Protein AF-A0A378SSY2-F1 (afdb_monomer_lite)

Sequence (135 aa):
MAGTFEGAVAGAGTAPTSGGTLEVGYQIGCGISLNVVKLNGSAGFTPSINDQRRLGVAFPVSAQIEVFPQPGEVTTVQLTQKTFEGSNPRVTVKDVHIKVDGCVGESFLRSYAVLTSSTDAADDIVAYYGVTKAV

Radius of gyration: 28.25 Å; chains: 1; bounding box: 70×20×80 Å

Foldseek 3Di:
DKDKDKFFDDDPDPFQFQWWKKWKWKKKKFQKFFPDWDWDKDWDWDWDQDPVRDIDIDIDIDIDIDTDIDGIDIDIDTDDMDTTRDGMDMDIDPDDDDDDPRGDDWMKMKIKMWIWTDGPVDIDIDIDIGDIDTD

InterPro domains:
  IPR015286 Porin family, mycobacterial-type [PF09203] (3-133)
  IPR036435 Leukocidin/porin MspA superfamily [SSF56959] (2-134)

pLDDT: mean 83.65, std 7.54, range [64.25, 95.19]

Organism: NCBI:txid1804

Structure (mmCIF, N/CA/C/O backbone):
data_AF-A0A378SSY2-F1
#
_entry.id   AF-A0A378SSY2-F1
#
loop_
_atom_site.group_PDB
_atom_site.id
_atom_site.type_symbol
_atom_site.label_atom_id
_atom_site.label_alt_id
_atom_site.label_comp_id
_atom_site.label_asym_id
_atom_site.label_entity_id
_atom_site.label_seq_id
_atom_site.pdbx_PDB_ins_code
_atom_site.Cartn_x
_atom_site.Cartn_y
_atom_site.Cartn_z
_atom_site.occupancy
_atom_site.B_iso_or_equiv
_atom_site.auth_seq_id
_atom_site.auth_comp_id
_atom_site.auth_asym_id
_atom_site.auth_atom_id
_atom_site.pdbx_PDB_model_num
ATOM 1 N N . MET A 1 1 ? -7.997 6.404 -8.398 1.00 79.69 1 MET A N 1
ATOM 2 C CA . MET A 1 1 ? -8.676 5.258 -7.747 1.00 79.69 1 MET A CA 1
ATOM 3 C C . MET A 1 1 ? -9.553 5.781 -6.626 1.00 79.69 1 MET A C 1
ATOM 5 O O . MET A 1 1 ? -9.211 6.796 -6.027 1.00 79.69 1 MET A O 1
ATOM 9 N N . ALA A 1 2 ? -10.675 5.119 -6.359 1.00 84.25 2 ALA A N 1
ATOM 10 C CA . ALA A 1 2 ? -11.575 5.474 -5.269 1.00 84.25 2 ALA A CA 1
ATOM 11 C C . ALA A 1 2 ? -12.098 4.200 -4.598 1.00 84.25 2 ALA A C 1
ATOM 13 O O . ALA A 1 2 ? -12.268 3.179 -5.262 1.00 84.25 2 ALA A O 1
ATOM 14 N N . GLY A 1 3 ? -12.337 4.266 -3.293 1.00 86.00 3 GLY A N 1
ATOM 15 C CA . GLY A 1 3 ? -12.791 3.131 -2.501 1.00 86.00 3 GLY A CA 1
ATOM 16 C C . GLY A 1 3 ? -13.402 3.584 -1.184 1.00 86.00 3 GLY A C 1
ATOM 17 O O . GLY A 1 3 ? -13.010 4.609 -0.623 1.00 86.00 3 GLY A O 1
ATOM 18 N N . THR A 1 4 ? -14.385 2.828 -0.709 1.00 90.75 4 THR A N 1
ATOM 19 C CA . THR A 1 4 ? -14.938 2.975 0.638 1.00 90.75 4 THR A CA 1
ATOM 20 C C . THR A 1 4 ? -14.584 1.722 1.416 1.00 90.75 4 THR A C 1
ATOM 22 O O . THR A 1 4 ? -14.850 0.618 0.950 1.00 90.75 4 THR A O 1
ATOM 25 N N . PHE A 1 5 ? -13.979 1.912 2.579 1.00 90.19 5 PHE A N 1
ATOM 26 C CA . PHE A 1 5 ? -13.591 0.858 3.497 1.00 90.19 5 PHE A CA 1
ATOM 27 C C . PHE A 1 5 ? -14.378 1.049 4.785 1.00 90.19 5 PHE A C 1
ATOM 29 O O . PHE A 1 5 ? -14.366 2.133 5.376 1.00 90.19 5 PHE A O 1
ATOM 36 N N . GLU A 1 6 ? -15.088 0.003 5.181 1.00 90.88 6 GLU A N 1
ATOM 37 C CA . GLU A 1 6 ? -15.959 -0.009 6.348 1.00 90.88 6 GLU A CA 1
ATOM 38 C C . GLU A 1 6 ? -15.558 -1.181 7.232 1.00 90.88 6 GLU A C 1
ATOM 40 O O . GLU A 1 6 ? -15.359 -2.296 6.750 1.00 90.88 6 GLU A O 1
ATOM 45 N N . GLY A 1 7 ? -15.403 -0.899 8.520 1.00 87.12 7 GLY A N 1
ATOM 46 C CA . GLY A 1 7 ? -15.202 -1.898 9.556 1.00 87.12 7 GLY A CA 1
ATOM 47 C C . GLY A 1 7 ? -16.412 -1.947 10.476 1.00 87.12 7 GLY A C 1
ATOM 48 O O . GLY A 1 7 ? -17.134 -0.959 10.631 1.00 87.12 7 GLY A O 1
ATOM 49 N N . ALA A 1 8 ? -16.619 -3.099 11.100 1.00 87.25 8 ALA A N 1
ATOM 50 C CA . ALA A 1 8 ? -17.580 -3.258 12.175 1.00 87.25 8 ALA A CA 1
ATOM 51 C C . ALA A 1 8 ? -16.945 -4.103 13.277 1.00 87.25 8 ALA A C 1
ATOM 53 O O . ALA A 1 8 ? -16.529 -5.234 13.032 1.00 87.25 8 ALA A O 1
ATOM 54 N N . VAL A 1 9 ? -16.886 -3.547 14.480 1.00 83.56 9 VAL A N 1
ATOM 55 C CA . VAL A 1 9 ? -16.539 -4.264 15.702 1.00 83.56 9 VAL A CA 1
ATOM 56 C C . VAL A 1 9 ? -17.847 -4.540 16.432 1.00 83.56 9 VAL A C 1
ATOM 58 O O . VAL A 1 9 ? -18.556 -3.614 16.821 1.00 83.56 9 VAL A O 1
ATOM 61 N N . ALA A 1 10 ? -18.214 -5.812 16.549 1.00 80.69 10 ALA A N 1
ATOM 62 C CA . ALA A 1 10 ? -19.472 -6.238 17.150 1.00 80.69 10 ALA A CA 1
ATOM 63 C C . ALA A 1 10 ? -19.250 -7.456 18.051 1.00 80.69 10 ALA A C 1
ATOM 65 O O . ALA A 1 10 ? -18.373 -8.277 17.794 1.00 80.69 10 ALA A O 1
ATOM 66 N N . GLY A 1 11 ? -20.074 -7.581 19.090 1.00 73.94 11 GLY A N 1
ATOM 67 C CA . GLY A 1 11 ? -20.009 -8.674 20.059 1.00 73.94 11 GLY A CA 1
ATOM 68 C C . GLY A 1 11 ? -20.211 -8.178 21.490 1.00 73.94 11 GLY A C 1
ATOM 69 O O . GLY A 1 11 ? -19.951 -7.020 21.798 1.00 73.94 11 GLY A O 1
ATOM 70 N N . ALA A 1 12 ? -20.681 -9.061 22.371 1.00 67.56 12 ALA A N 1
ATOM 71 C CA . ALA A 1 12 ? -20.824 -8.793 23.805 1.00 67.56 12 ALA A CA 1
ATOM 72 C C . ALA A 1 12 ? -19.545 -9.204 24.557 1.00 67.56 12 ALA A C 1
ATOM 74 O O . ALA A 1 12 ? -19.587 -10.030 25.468 1.00 67.56 12 ALA A O 1
ATOM 75 N N . GLY A 1 13 ? -18.395 -8.705 24.095 1.00 66.62 13 GLY A N 1
ATOM 76 C CA . GLY A 1 13 ? -17.097 -9.006 24.696 1.00 66.62 13 GLY A CA 1
ATOM 77 C C . GLY A 1 13 ? -17.048 -8.615 26.175 1.00 66.62 13 GLY A C 1
ATOM 78 O O . GLY A 1 13 ? -17.756 -7.717 26.625 1.00 66.62 13 GLY A O 1
ATOM 79 N N . THR A 1 14 ? -16.205 -9.297 26.948 1.00 66.12 14 THR A N 1
ATOM 80 C CA . THR A 1 14 ? -16.061 -9.058 28.395 1.00 66.12 14 THR A CA 1
ATOM 81 C C . THR A 1 14 ? -15.223 -7.824 28.732 1.00 66.12 14 THR A C 1
ATOM 83 O O . THR A 1 14 ? -15.181 -7.426 29.893 1.00 66.12 14 THR A O 1
ATOM 86 N N . ALA A 1 15 ? -14.556 -7.229 27.741 1.00 65.19 15 ALA A N 1
ATOM 87 C CA . ALA A 1 15 ? -13.794 -5.994 27.868 1.00 65.19 15 ALA A CA 1
ATOM 88 C C . ALA A 1 15 ? -14.385 -4.929 26.928 1.00 65.19 15 ALA A C 1
ATOM 90 O O . ALA A 1 15 ? -14.647 -5.243 25.762 1.00 65.19 15 ALA A O 1
ATOM 91 N N . PRO A 1 16 ? -14.611 -3.690 27.401 1.00 65.94 16 PRO A N 1
ATOM 92 C CA . PRO A 1 16 ? -15.004 -2.598 26.524 1.00 65.94 16 PRO A CA 1
ATOM 93 C C . PRO A 1 16 ? -13.883 -2.320 25.516 1.00 65.94 16 PRO A C 1
ATOM 95 O O . PRO A 1 16 ? -12.704 -2.288 25.869 1.00 65.94 16 PRO A O 1
ATOM 98 N N . THR A 1 17 ? -14.248 -2.129 24.250 1.00 68.88 17 THR A N 1
ATOM 99 C CA . THR A 1 17 ? -13.302 -1.693 23.219 1.00 68.88 17 THR A CA 1
ATOM 100 C C . THR A 1 17 ? -12.926 -0.242 23.492 1.00 68.88 17 THR A C 1
ATOM 102 O O . THR A 1 17 ? -13.810 0.613 23.547 1.00 68.88 17 THR A O 1
ATOM 105 N N . SER A 1 18 ? -11.634 0.041 23.651 1.00 75.12 18 SER A N 1
ATOM 106 C CA . SER A 1 18 ? -11.108 1.402 23.828 1.00 75.12 18 SER A CA 1
ATOM 107 C C . SER A 1 18 ? -11.031 2.171 22.504 1.00 75.12 18 SER A C 1
ATOM 109 O O . SER A 1 18 ? -10.703 3.355 22.479 1.00 75.12 18 SER A O 1
ATOM 111 N N . GLY A 1 19 ? -11.366 1.500 21.401 1.00 82.56 19 GLY A N 1
ATOM 112 C CA . GLY A 1 19 ? -11.332 2.031 20.055 1.00 82.56 19 GLY A CA 1
ATOM 113 C C . GLY A 1 19 ? -10.491 1.142 19.158 1.00 82.56 19 GLY A C 1
ATOM 114 O O . GLY A 1 19 ? -10.439 -0.071 19.334 1.00 82.56 19 GLY A O 1
ATOM 115 N N . GLY A 1 20 ? -9.842 1.740 18.173 1.00 90.06 20 GLY A N 1
ATOM 116 C CA . GLY A 1 20 ? -9.017 1.011 17.232 1.00 90.06 20 GLY A CA 1
ATOM 117 C C . GLY A 1 20 ? -8.484 1.889 16.116 1.00 90.06 20 GLY A C 1
ATOM 118 O O . GLY A 1 20 ? -8.669 3.109 16.105 1.00 90.06 20 GLY A O 1
ATOM 119 N N . THR A 1 21 ? -7.836 1.258 15.141 1.00 93.56 21 THR A N 1
ATOM 120 C CA . THR A 1 21 ? -7.396 1.919 13.913 1.00 93.56 21 THR A CA 1
ATOM 121 C C . THR A 1 21 ? -7.897 1.180 12.682 1.00 93.56 21 THR A C 1
ATOM 123 O O . THR A 1 21 ? -7.927 -0.044 12.637 1.00 93.56 21 THR A O 1
ATOM 126 N N . LEU A 1 22 ? -8.334 1.936 11.680 1.00 92.88 22 LEU A N 1
ATOM 127 C CA . LEU A 1 22 ? -8.633 1.431 10.349 1.00 92.88 22 LEU A CA 1
ATOM 128 C C . LEU A 1 22 ? -7.580 1.987 9.396 1.00 92.88 22 LEU A C 1
ATOM 130 O O . LEU A 1 22 ? -7.612 3.166 9.034 1.00 92.88 22 LEU A O 1
ATOM 134 N N . GLU A 1 23 ? -6.638 1.135 9.024 1.00 94.69 23 GLU A N 1
ATOM 135 C CA . GLU A 1 23 ? -5.640 1.400 8.001 1.00 94.69 23 GLU A CA 1
ATOM 136 C C . GLU A 1 23 ? -6.161 0.947 6.642 1.00 94.69 23 GLU A C 1
ATOM 138 O O . GLU A 1 23 ? -6.715 -0.142 6.508 1.00 94.69 23 GLU A O 1
ATOM 143 N N . VAL A 1 24 ? -5.965 1.763 5.612 1.00 94.38 24 VAL A N 1
ATOM 144 C CA . VAL A 1 24 ? -6.287 1.386 4.235 1.00 94.38 24 VAL A CA 1
ATOM 145 C C . VAL A 1 24 ? -5.161 1.790 3.303 1.00 94.38 24 VAL A C 1
ATOM 147 O O . VAL A 1 24 ? -4.510 2.825 3.485 1.00 94.38 24 VAL A O 1
ATOM 150 N N . GLY A 1 25 ? -4.960 0.999 2.258 1.00 93.25 25 GLY A N 1
ATOM 151 C CA . GLY A 1 25 ? -3.923 1.282 1.284 1.00 93.25 25 GLY A CA 1
ATOM 152 C C . GLY A 1 25 ? -3.977 0.393 0.054 1.00 93.25 25 GLY A C 1
ATOM 153 O O . GLY A 1 25 ? -4.967 -0.297 -0.213 1.00 93.25 25 GLY A O 1
ATOM 154 N N . TYR A 1 26 ? -2.889 0.430 -0.707 1.00 91.50 26 TYR A N 1
ATOM 155 C CA . TYR A 1 26 ? -2.706 -0.396 -1.892 1.00 91.50 26 TYR A CA 1
ATOM 156 C C . TYR A 1 26 ? -1.347 -1.086 -1.867 1.00 91.50 26 TYR A C 1
ATOM 158 O O . TYR A 1 26 ? -0.328 -0.487 -1.542 1.00 91.50 26 TYR A O 1
ATOM 166 N N . GLN A 1 27 ? -1.344 -2.353 -2.250 1.00 91.25 27 GLN A N 1
ATOM 167 C CA . GLN A 1 27 ? -0.154 -3.100 -2.603 1.00 91.25 27 GLN A CA 1
ATOM 168 C C . GLN A 1 27 ? 0.070 -2.970 -4.102 1.00 91.25 27 GLN A C 1
ATOM 170 O O . GLN A 1 27 ? -0.838 -3.223 -4.900 1.00 91.25 27 GLN A O 1
ATOM 175 N N . ILE A 1 28 ? 1.280 -2.566 -4.458 1.00 90.19 28 ILE A N 1
ATOM 176 C CA . ILE A 1 28 ? 1.733 -2.387 -5.827 1.00 90.19 28 ILE A CA 1
ATOM 177 C C . ILE A 1 28 ? 2.779 -3.464 -6.071 1.00 90.19 28 ILE A C 1
ATOM 179 O O . ILE A 1 28 ? 3.846 -3.449 -5.466 1.00 90.19 28 ILE A O 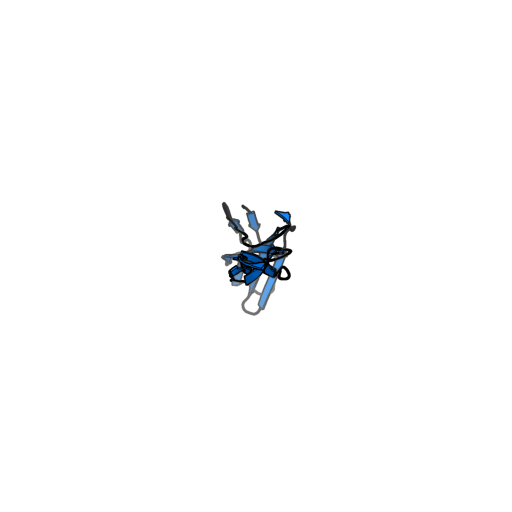1
ATOM 183 N N . GLY A 1 29 ? 2.445 -4.423 -6.922 1.00 87.81 29 GLY A N 1
ATOM 184 C CA . GLY A 1 29 ? 3.367 -5.438 -7.398 1.00 87.81 29 GLY A CA 1
ATOM 185 C C . GLY A 1 29 ? 3.904 -5.055 -8.763 1.00 87.81 29 GLY A C 1
ATOM 186 O O . GLY A 1 29 ? 3.140 -4.670 -9.648 1.00 87.81 29 GLY A O 1
ATOM 187 N N . CYS A 1 30 ? 5.205 -5.208 -8.952 1.00 87.31 30 CYS A N 1
ATOM 188 C CA . CYS A 1 30 ? 5.789 -5.240 -10.281 1.00 87.31 30 CYS A CA 1
ATOM 189 C C . CYS A 1 30 ? 6.232 -6.669 -10.599 1.00 87.31 30 CYS A C 1
ATOM 191 O O . CYS A 1 30 ? 6.753 -7.330 -9.711 1.00 87.31 30 CYS A O 1
ATOM 193 N N . GLY A 1 31 ? 6.027 -7.165 -11.825 1.00 76.50 31 GLY A N 1
ATOM 194 C CA . GLY A 1 31 ? 6.537 -8.483 -12.227 1.00 76.50 31 GLY A CA 1
ATOM 195 C C . GLY A 1 31 ? 8.057 -8.495 -12.433 1.00 76.50 31 GLY A C 1
ATOM 196 O O . GLY A 1 31 ? 8.745 -9.406 -11.971 1.00 76.50 31 GLY A O 1
ATOM 197 N N . ILE A 1 32 ? 8.587 -7.465 -13.101 1.00 78.50 32 ILE A N 1
ATOM 198 C CA . ILE A 1 32 ? 10.020 -7.289 -13.373 1.00 78.50 32 ILE A CA 1
ATOM 199 C C . ILE A 1 32 ? 10.365 -5.813 -13.195 1.00 78.50 32 ILE A C 1
ATOM 201 O O . ILE A 1 32 ? 9.848 -4.965 -13.922 1.00 78.50 32 ILE A O 1
ATOM 205 N N . SER A 1 33 ? 11.253 -5.491 -12.260 1.00 77.88 33 SER A N 1
ATOM 206 C CA . SER A 1 33 ? 11.726 -4.118 -12.076 1.00 77.88 33 SER A CA 1
ATOM 207 C C . SER A 1 33 ? 12.997 -3.873 -12.896 1.00 77.88 33 SER A C 1
ATOM 209 O O . SER A 1 33 ? 13.943 -4.666 -12.887 1.00 77.88 33 SER A O 1
ATOM 211 N N . LEU A 1 34 ? 13.035 -2.759 -13.630 1.00 71.75 34 LEU A N 1
ATOM 212 C CA . LEU A 1 34 ? 14.264 -2.245 -14.230 1.00 71.75 34 LEU A CA 1
ATOM 213 C C . LEU A 1 34 ? 14.924 -1.287 -13.249 1.00 71.75 34 LEU A C 1
ATOM 215 O O . LEU A 1 34 ? 14.500 -0.144 -13.103 1.00 71.75 34 LEU A O 1
ATOM 219 N N . ASN A 1 35 ? 15.983 -1.754 -12.593 1.00 65.38 35 ASN A N 1
ATOM 220 C CA . ASN A 1 35 ? 16.713 -0.930 -11.635 1.00 65.38 35 ASN A CA 1
ATOM 221 C C . ASN A 1 35 ? 17.742 -0.023 -12.335 1.00 65.38 35 ASN A C 1
ATOM 223 O O . ASN A 1 35 ? 17.875 1.151 -12.001 1.00 65.38 35 ASN A O 1
ATOM 227 N N . VAL A 1 36 ? 18.457 -0.529 -13.351 1.00 64.25 36 VAL A N 1
ATOM 228 C CA . VAL A 1 36 ? 19.531 0.237 -14.007 1.00 64.25 36 VAL A CA 1
ATOM 229 C C . VAL A 1 36 ? 19.605 -0.058 -15.505 1.00 64.25 36 VAL A C 1
ATOM 231 O O . VAL A 1 36 ? 19.749 -1.211 -15.916 1.00 64.25 36 VAL A O 1
ATOM 234 N N . VAL A 1 37 ? 19.578 1.007 -16.310 1.00 68.38 37 VAL A N 1
ATOM 235 C CA . VAL A 1 37 ? 19.991 0.999 -17.721 1.00 68.38 37 VAL A CA 1
ATOM 236 C C . VAL A 1 37 ? 21.371 1.647 -17.787 1.00 68.38 37 VAL A C 1
ATOM 238 O O . VAL A 1 37 ? 21.502 2.849 -17.554 1.00 68.38 37 VAL A O 1
ATOM 241 N N . LYS A 1 38 ? 22.415 0.865 -18.070 1.00 70.00 38 LYS A N 1
ATOM 242 C CA . LYS A 1 38 ? 23.759 1.405 -18.302 1.00 70.00 38 LYS A CA 1
ATOM 243 C C . LYS A 1 38 ? 23.964 1.598 -19.796 1.00 70.00 38 LYS A C 1
ATOM 245 O O . LYS A 1 38 ? 23.825 0.656 -20.570 1.00 70.00 38 LYS A O 1
ATOM 250 N N . LEU A 1 39 ? 24.313 2.817 -20.194 1.00 73.25 39 LEU A N 1
ATOM 251 C CA . LEU A 1 39 ? 24.794 3.104 -21.540 1.00 73.25 39 LEU A CA 1
ATOM 252 C C . LEU A 1 39 ? 26.322 3.123 -21.502 1.00 73.25 39 LEU A C 1
ATOM 254 O O . LEU A 1 39 ? 26.928 4.091 -21.047 1.00 73.25 39 LEU A O 1
ATOM 258 N N . ASN A 1 40 ? 26.937 2.049 -21.979 1.00 78.38 40 ASN A N 1
ATOM 259 C CA . ASN A 1 40 ? 28.380 1.957 -22.128 1.00 78.38 40 ASN A CA 1
ATOM 260 C C . ASN A 1 40 ? 28.745 2.423 -23.542 1.00 78.38 40 ASN A C 1
ATOM 262 O O . ASN A 1 40 ? 28.446 1.749 -24.524 1.00 78.38 40 ASN A O 1
ATOM 266 N N . GLY A 1 41 ? 29.361 3.596 -23.659 1.00 80.69 41 GLY A N 1
ATOM 267 C CA . GLY A 1 41 ? 29.915 4.093 -24.918 1.00 80.69 41 GLY A CA 1
ATOM 268 C C . GLY A 1 41 ? 31.425 3.896 -24.955 1.00 80.69 41 GLY A C 1
ATOM 269 O O . GLY A 1 41 ? 32.110 4.217 -23.986 1.00 80.69 41 GLY A O 1
ATOM 270 N N . SER A 1 42 ? 31.959 3.415 -26.072 1.00 79.44 42 SER A N 1
ATOM 271 C CA . SER A 1 42 ? 33.399 3.391 -26.323 1.00 79.44 42 SER A CA 1
ATOM 272 C C . SER A 1 42 ? 33.710 3.938 -27.710 1.00 79.44 42 SER A C 1
ATOM 274 O O . SER A 1 42 ? 33.081 3.570 -28.700 1.00 79.44 42 SER A O 1
ATOM 276 N N . ALA A 1 43 ? 34.709 4.811 -27.779 1.00 79.75 43 ALA A N 1
ATOM 277 C CA . ALA A 1 43 ? 35.275 5.317 -29.020 1.00 79.75 43 ALA A CA 1
ATOM 278 C C . ALA A 1 43 ? 36.761 4.955 -29.049 1.00 79.75 43 ALA A C 1
ATOM 280 O O . ALA A 1 43 ? 37.449 5.084 -28.035 1.00 79.75 43 ALA A O 1
ATOM 281 N N . GLY A 1 44 ? 37.245 4.476 -30.192 1.00 82.50 44 GLY A N 1
ATOM 282 C CA . GLY A 1 44 ? 38.628 4.040 -30.349 1.00 82.50 44 GLY A CA 1
ATOM 283 C C . GLY A 1 44 ? 39.254 4.508 -31.654 1.00 82.50 44 GLY A C 1
ATOM 284 O O . GLY A 1 44 ? 38.586 5.041 -32.536 1.00 82.50 44 GLY A O 1
ATOM 285 N N . PHE A 1 45 ? 40.555 4.263 -31.775 1.00 82.25 45 PHE A N 1
ATOM 286 C CA . PHE A 1 45 ? 41.343 4.529 -32.973 1.00 82.25 45 PHE A CA 1
ATOM 287 C C . PHE A 1 45 ? 42.040 3.229 -33.364 1.00 82.25 45 PHE A C 1
ATOM 289 O O . PHE A 1 45 ? 42.805 2.678 -32.575 1.00 82.25 45 PHE A O 1
ATOM 296 N N . THR A 1 46 ? 41.761 2.714 -34.559 1.00 82.06 46 THR A N 1
ATOM 297 C CA . THR A 1 46 ? 42.383 1.487 -35.075 1.00 82.06 46 THR A CA 1
ATOM 298 C C . THR A 1 46 ? 43.163 1.808 -36.346 1.00 82.06 46 THR A C 1
ATOM 300 O O . THR A 1 46 ? 42.556 2.118 -37.375 1.00 82.06 46 THR A O 1
ATOM 303 N N . PRO A 1 47 ? 44.508 1.768 -36.316 1.00 80.81 47 PRO A N 1
ATOM 304 C CA . PRO A 1 47 ? 45.289 1.844 -37.540 1.00 80.81 47 PRO A CA 1
ATOM 305 C C . PRO A 1 47 ? 45.038 0.579 -38.371 1.00 80.81 47 PRO A C 1
ATOM 307 O O . PRO A 1 47 ? 45.036 -0.532 -37.846 1.00 80.81 47 PRO A O 1
ATOM 310 N N . SER A 1 48 ? 44.819 0.748 -39.671 1.00 81.88 48 SER A N 1
ATOM 311 C CA . SER A 1 48 ? 44.605 -0.343 -40.623 1.00 81.88 48 SER A CA 1
ATOM 312 C C . SER A 1 48 ? 45.492 -0.156 -41.849 1.00 81.88 48 SER A C 1
ATOM 314 O O . SER A 1 48 ? 45.838 0.965 -42.226 1.00 81.88 48 SER A O 1
ATOM 316 N N . ILE A 1 49 ? 45.887 -1.267 -42.466 1.00 82.69 49 ILE A N 1
ATOM 317 C CA . ILE A 1 49 ? 46.607 -1.277 -43.738 1.00 82.69 49 ILE A CA 1
ATOM 318 C C . ILE A 1 49 ? 45.679 -1.940 -44.745 1.00 82.69 49 ILE A C 1
ATOM 320 O O . ILE A 1 49 ? 45.255 -3.074 -44.534 1.00 82.69 49 ILE A O 1
ATOM 324 N N . ASN A 1 50 ? 45.330 -1.220 -45.809 1.00 78.94 50 ASN A N 1
ATOM 325 C CA . ASN A 1 50 ? 44.501 -1.768 -46.881 1.00 78.94 50 ASN A CA 1
ATOM 326 C C . ASN A 1 50 ? 45.347 -2.561 -47.896 1.00 78.94 50 ASN A C 1
ATOM 328 O O . ASN A 1 50 ? 46.574 -2.453 -47.906 1.00 78.94 50 ASN A O 1
ATOM 332 N N . ASP A 1 51 ? 44.701 -3.318 -48.788 1.00 80.62 51 ASP A N 1
ATOM 333 C CA . ASP A 1 51 ? 45.376 -4.160 -49.798 1.00 80.62 51 ASP A CA 1
ATOM 334 C C . ASP A 1 51 ? 46.333 -3.383 -50.723 1.00 80.62 51 ASP A C 1
ATOM 336 O O . ASP A 1 51 ? 47.251 -3.949 -51.314 1.00 80.62 51 ASP A O 1
ATOM 340 N N . GLN A 1 52 ? 46.181 -2.058 -50.802 1.00 85.25 52 GLN A N 1
ATOM 341 C CA . GLN A 1 52 ? 47.071 -1.156 -51.537 1.00 85.25 52 GLN A CA 1
ATOM 342 C C . GLN A 1 52 ? 48.283 -0.680 -50.713 1.00 85.25 52 GLN A C 1
ATOM 344 O O . GLN A 1 52 ? 48.988 0.237 -51.135 1.00 85.25 52 GLN A O 1
ATOM 349 N N . ARG A 1 53 ? 48.535 -1.277 -49.540 1.00 79.69 53 ARG A N 1
ATOM 350 C CA . ARG A 1 53 ? 49.616 -0.926 -48.599 1.00 79.69 53 ARG A CA 1
ATOM 351 C C . ARG A 1 53 ? 49.573 0.528 -48.114 1.00 79.69 53 ARG A C 1
ATOM 353 O O . ARG A 1 53 ? 50.608 1.097 -47.769 1.00 79.69 53 ARG A O 1
ATOM 360 N N . ARG A 1 54 ? 48.388 1.147 -48.078 1.00 81.31 54 ARG A N 1
ATOM 361 C CA . ARG A 1 54 ? 48.203 2.507 -47.547 1.00 81.31 54 ARG A CA 1
ATOM 362 C C . ARG A 1 54 ? 47.752 2.434 -46.092 1.00 81.31 54 ARG A C 1
ATOM 364 O O . ARG A 1 54 ? 46.876 1.640 -45.751 1.00 81.31 54 ARG A O 1
ATOM 371 N N . LEU A 1 55 ? 48.353 3.280 -45.257 1.00 83.19 55 LEU A N 1
ATOM 372 C CA . LEU A 1 55 ? 47.997 3.424 -43.848 1.00 83.19 55 LEU A CA 1
ATOM 373 C C . LEU A 1 55 ? 46.693 4.231 -43.740 1.00 83.19 55 LEU A C 1
ATOM 375 O O . LEU A 1 55 ? 46.632 5.370 -44.201 1.00 83.19 55 LEU A O 1
ATOM 379 N N . GLY A 1 56 ? 45.658 3.637 -43.156 1.00 81.25 56 GLY A N 1
ATOM 380 C CA . GLY A 1 56 ? 44.385 4.282 -42.843 1.00 81.25 56 GLY A CA 1
ATOM 381 C C . GLY A 1 56 ? 44.121 4.264 -41.340 1.00 81.25 56 GLY A C 1
ATOM 382 O O . GLY A 1 56 ? 44.607 3.388 -40.628 1.00 81.25 56 GLY A O 1
ATOM 383 N N . VAL A 1 57 ? 43.337 5.218 -40.843 1.00 80.94 57 VAL A N 1
ATOM 384 C CA . VAL A 1 57 ? 42.885 5.242 -39.444 1.00 80.94 57 VAL A CA 1
ATOM 385 C C . VAL A 1 57 ? 41.375 5.070 -39.435 1.00 80.94 57 VAL A C 1
ATOM 387 O O . VAL A 1 57 ? 40.657 5.865 -40.037 1.00 80.94 57 VAL A O 1
ATOM 390 N N . ALA A 1 58 ? 40.907 4.016 -38.774 1.00 78.56 58 ALA A N 1
ATOM 391 C CA . ALA A 1 58 ? 39.497 3.787 -38.513 1.00 78.56 58 ALA A CA 1
ATOM 392 C C . ALA A 1 58 ? 39.141 4.307 -37.115 1.00 78.56 58 ALA A C 1
ATOM 394 O O . ALA A 1 58 ? 39.921 4.164 -36.171 1.00 78.56 58 ALA A O 1
ATOM 395 N N . PHE A 1 59 ? 37.951 4.888 -36.986 1.00 80.81 59 PHE A N 1
ATOM 396 C CA . PHE A 1 59 ? 37.428 5.421 -35.728 1.00 80.81 59 PHE A CA 1
ATOM 397 C C . PHE A 1 59 ? 36.162 4.646 -35.357 1.00 80.81 59 PHE A C 1
ATOM 399 O O . PHE A 1 59 ? 35.054 5.120 -35.619 1.00 80.81 59 PHE A O 1
ATOM 406 N N . PRO A 1 60 ? 36.287 3.412 -34.841 1.00 78.00 60 PRO A N 1
ATOM 407 C CA . PRO A 1 60 ? 35.122 2.673 -34.396 1.00 78.00 60 PRO A CA 1
ATOM 408 C C . PRO A 1 60 ? 34.499 3.378 -33.189 1.00 78.00 60 PRO A C 1
ATOM 410 O O . PRO A 1 60 ? 35.172 3.680 -32.200 1.00 78.00 60 PRO A O 1
ATOM 413 N N . VAL A 1 61 ? 33.194 3.615 -33.279 1.00 82.50 61 VAL A N 1
ATOM 414 C CA . VAL A 1 61 ? 32.357 4.065 -32.169 1.00 82.50 61 VAL A CA 1
ATOM 415 C C . VAL A 1 61 ? 31.350 2.959 -31.905 1.00 82.50 61 VAL A C 1
ATOM 417 O O . VAL A 1 61 ? 30.630 2.546 -32.813 1.00 82.50 61 VAL A O 1
ATOM 420 N N . SER A 1 62 ? 31.304 2.472 -30.672 1.00 81.44 62 SER A N 1
ATOM 421 C CA . SER A 1 62 ? 30.322 1.490 -30.227 1.00 81.44 62 SER A CA 1
ATOM 422 C C . SER A 1 62 ? 29.573 2.014 -29.013 1.00 81.44 62 SER A C 1
ATOM 424 O O . SER A 1 62 ? 30.146 2.628 -28.116 1.00 81.44 62 SER A O 1
ATOM 426 N N . ALA A 1 63 ? 28.272 1.758 -28.989 1.00 80.81 63 ALA A N 1
ATOM 427 C CA . ALA A 1 63 ? 27.412 2.009 -27.848 1.00 80.81 63 ALA A CA 1
ATOM 428 C C . ALA A 1 63 ? 26.727 0.692 -27.494 1.00 80.81 63 ALA A C 1
ATOM 430 O O . ALA A 1 63 ? 26.180 0.021 -28.369 1.00 80.81 63 ALA A O 1
ATOM 431 N N . GLN A 1 64 ? 26.777 0.316 -26.224 1.00 80.31 64 GLN A N 1
ATOM 432 C CA . GLN A 1 64 ? 26.152 -0.888 -25.709 1.00 80.31 64 GLN A CA 1
ATOM 433 C C . GLN A 1 64 ? 25.227 -0.514 -24.560 1.00 80.31 64 GLN A C 1
ATOM 435 O O . GLN A 1 64 ? 25.622 0.177 -23.622 1.00 80.31 64 GLN A O 1
ATOM 440 N N . ILE A 1 65 ? 23.977 -0.956 -24.660 1.00 78.00 65 ILE A N 1
ATOM 441 C CA . ILE A 1 65 ? 22.977 -0.785 -23.612 1.00 78.00 65 ILE A CA 1
ATOM 442 C C . ILE A 1 65 ? 22.949 -2.079 -22.811 1.00 78.00 65 ILE A C 1
ATOM 444 O O . ILE A 1 65 ? 22.684 -3.145 -23.364 1.00 78.00 65 ILE A O 1
ATOM 448 N N . GLU A 1 66 ? 23.229 -1.979 -21.520 1.00 75.62 66 GLU A N 1
ATOM 449 C CA . GLU A 1 66 ? 23.168 -3.096 -20.590 1.00 75.62 66 GLU A CA 1
ATOM 450 C C . GLU A 1 66 ? 22.014 -2.869 -19.611 1.00 75.62 66 GLU A C 1
ATOM 452 O O . GLU A 1 66 ? 21.909 -1.819 -18.970 1.00 75.62 66 GLU A O 1
ATOM 457 N N . VAL A 1 67 ? 21.122 -3.852 -19.532 1.00 73.44 67 VAL A N 1
ATOM 458 C CA . VAL A 1 67 ? 19.928 -3.833 -18.684 1.00 73.44 67 VAL A CA 1
ATOM 459 C C . VAL A 1 67 ? 20.023 -4.961 -17.674 1.00 73.44 67 VAL A C 1
ATOM 461 O O . VAL A 1 67 ? 20.203 -6.118 -18.046 1.00 73.44 67 VAL A O 1
ATOM 464 N N . PHE A 1 68 ? 19.873 -4.614 -16.397 1.00 74.94 68 PHE A N 1
ATOM 465 C CA . PHE A 1 68 ? 19.870 -5.569 -15.292 1.00 74.94 68 PHE A CA 1
ATOM 466 C C . PHE A 1 68 ? 18.447 -5.684 -14.728 1.00 74.94 68 PHE A C 1
ATOM 468 O O . PHE A 1 68 ? 18.071 -4.872 -13.876 1.00 74.94 68 PHE A O 1
ATOM 475 N N . PRO A 1 69 ? 17.629 -6.638 -15.213 1.00 71.50 69 PRO A N 1
ATOM 476 C CA . PRO A 1 69 ? 16.310 -6.882 -14.645 1.00 71.50 69 PRO A CA 1
ATOM 477 C C . PRO A 1 69 ? 16.449 -7.478 -13.241 1.00 71.50 69 PRO A C 1
ATOM 479 O O . PRO A 1 69 ? 17.237 -8.402 -13.026 1.00 71.50 69 PRO A O 1
ATOM 482 N N . GLN A 1 70 ? 15.676 -6.961 -12.290 1.00 76.44 70 GLN A N 1
ATOM 483 C CA . GLN A 1 70 ? 15.552 -7.535 -10.955 1.00 76.44 70 GLN A CA 1
ATOM 484 C C . GLN A 1 70 ? 14.204 -8.248 -10.797 1.00 76.44 70 GLN A C 1
ATOM 486 O O . GLN A 1 70 ? 13.225 -7.873 -11.455 1.00 76.44 70 GLN A O 1
ATOM 491 N N . PRO A 1 71 ? 14.136 -9.284 -9.938 1.00 75.44 71 PRO A N 1
ATOM 492 C CA . PRO A 1 71 ? 12.866 -9.875 -9.549 1.00 75.44 71 PRO A CA 1
ATOM 493 C C . PRO A 1 71 ? 11.921 -8.796 -9.022 1.00 75.44 71 PRO A C 1
ATOM 495 O O . PRO A 1 71 ? 12.323 -7.929 -8.246 1.00 75.44 71 PRO A O 1
ATOM 498 N N . GLY A 1 72 ? 10.674 -8.854 -9.470 1.00 72.00 72 GLY A N 1
ATOM 499 C CA . GLY A 1 72 ? 9.629 -7.957 -9.023 1.00 72.00 72 GLY A CA 1
ATOM 500 C C . GLY A 1 72 ? 9.378 -8.015 -7.514 1.00 72.00 72 GLY A C 1
ATOM 501 O O . GLY A 1 72 ? 9.399 -9.091 -6.916 1.00 72.00 72 GLY A O 1
ATOM 502 N N . GLU A 1 73 ? 9.120 -6.859 -6.904 1.00 79.50 73 GLU A N 1
ATOM 503 C CA . GLU A 1 73 ? 8.760 -6.729 -5.488 1.00 79.50 73 GLU A CA 1
ATOM 504 C C . GLU A 1 73 ? 7.319 -6.212 -5.347 1.00 79.50 73 GLU A C 1
ATOM 506 O O . GLU A 1 73 ? 6.785 -5.547 -6.242 1.00 79.50 73 GLU A O 1
ATOM 511 N N . VAL A 1 74 ? 6.680 -6.536 -4.217 1.00 84.25 74 VAL A N 1
ATOM 512 C CA . VAL A 1 74 ? 5.383 -5.979 -3.821 1.00 84.25 74 VAL A CA 1
ATOM 513 C C . VAL A 1 74 ? 5.600 -4.926 -2.742 1.00 84.25 74 VAL A C 1
ATOM 515 O O . VAL A 1 74 ? 5.904 -5.251 -1.597 1.00 84.25 74 VAL A O 1
ATOM 518 N N . THR A 1 75 ? 5.386 -3.662 -3.087 1.00 86.00 75 THR A N 1
ATOM 519 C CA . THR A 1 75 ? 5.456 -2.550 -2.139 1.00 86.00 75 THR A CA 1
ATOM 520 C C . THR A 1 75 ? 4.067 -2.249 -1.585 1.00 86.00 75 THR A C 1
ATOM 522 O O . THR A 1 75 ? 3.102 -2.096 -2.335 1.00 86.00 75 THR A O 1
ATOM 525 N N . THR A 1 76 ? 3.953 -2.145 -0.261 1.00 88.69 76 THR A N 1
ATOM 526 C CA . THR A 1 76 ? 2.704 -1.749 0.403 1.00 88.69 76 THR A CA 1
ATOM 527 C C . THR A 1 76 ? 2.724 -0.246 0.656 1.00 88.69 76 THR A C 1
ATOM 529 O O . THR A 1 76 ? 3.611 0.255 1.341 1.00 88.69 76 THR A O 1
ATOM 532 N N . VAL A 1 77 ? 1.750 0.472 0.101 1.00 89.06 77 VAL A N 1
ATOM 533 C CA . VAL A 1 77 ? 1.581 1.914 0.287 1.00 89.06 77 VAL A CA 1
ATOM 534 C C . VAL A 1 77 ? 0.360 2.157 1.166 1.00 89.06 77 VAL A C 1
ATOM 536 O O . VAL A 1 77 ? -0.782 1.962 0.734 1.00 89.06 77 VAL A O 1
ATOM 539 N N . GLN A 1 78 ? 0.617 2.599 2.396 1.00 90.44 78 GLN A N 1
ATOM 540 C CA . GLN A 1 78 ? -0.412 3.057 3.322 1.00 90.44 78 GLN A CA 1
ATOM 541 C C . GLN A 1 78 ? -0.954 4.405 2.835 1.00 90.44 78 GLN A C 1
ATOM 543 O O . GLN A 1 78 ? -0.187 5.338 2.599 1.00 90.44 78 GLN A O 1
ATOM 548 N N . LEU A 1 79 ? -2.272 4.516 2.663 1.00 90.25 79 LEU A N 1
ATOM 549 C CA . LEU A 1 79 ? -2.896 5.780 2.260 1.00 90.25 79 LEU A CA 1
ATOM 550 C C . LEU A 1 79 ? -3.348 6.597 3.455 1.00 90.25 79 LEU A C 1
ATOM 552 O O . LEU A 1 79 ? -3.161 7.809 3.497 1.00 90.25 79 LEU A O 1
ATOM 556 N N . THR A 1 80 ? -4.011 5.946 4.402 1.00 90.88 80 THR A N 1
ATOM 557 C CA . THR A 1 80 ? -4.462 6.604 5.619 1.00 90.88 80 THR A CA 1
ATOM 558 C C . THR A 1 80 ? -4.690 5.574 6.706 1.00 90.88 80 THR A C 1
ATOM 560 O O . THR A 1 80 ? -5.068 4.432 6.436 1.0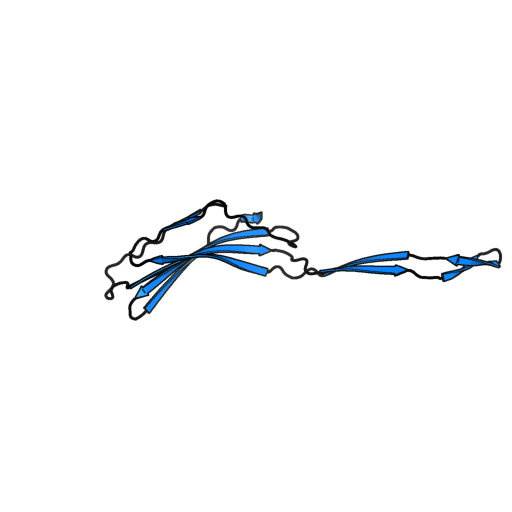0 90.88 80 THR A O 1
ATOM 563 N N . GLN A 1 81 ? -4.482 6.013 7.937 1.00 93.12 81 GLN A N 1
ATOM 564 C CA . GLN A 1 81 ? -4.803 5.276 9.138 1.00 93.12 81 GLN A CA 1
ATOM 565 C C . GLN A 1 81 ? -5.699 6.168 9.986 1.00 93.12 81 GLN A C 1
ATOM 567 O O . GLN A 1 81 ? -5.327 7.284 10.348 1.00 93.12 81 GLN A O 1
ATOM 572 N N . LYS A 1 82 ? -6.913 5.696 10.254 1.00 90.31 82 LYS A N 1
ATOM 573 C CA . LYS A 1 82 ? -7.903 6.435 11.030 1.00 90.31 82 LYS A CA 1
ATOM 574 C C . LYS A 1 82 ? -8.107 5.771 12.377 1.00 90.31 82 LYS A C 1
ATOM 576 O O . LYS A 1 82 ? -8.599 4.648 12.427 1.00 90.31 82 LYS A O 1
ATOM 581 N N . THR A 1 83 ? -7.804 6.488 13.450 1.00 91.56 83 THR A N 1
ATOM 582 C CA . THR A 1 83 ? -8.175 6.079 14.808 1.00 91.56 83 THR A CA 1
ATOM 583 C C . THR A 1 83 ? -9.661 6.349 15.048 1.00 91.56 83 THR A C 1
ATOM 585 O O . THR A 1 83 ? -10.205 7.350 14.570 1.00 91.56 83 THR A O 1
ATOM 588 N N . PHE A 1 84 ? -10.338 5.447 15.749 1.00 88.19 84 PHE A N 1
ATOM 589 C CA . PHE A 1 84 ? -11.762 5.541 16.058 1.00 88.19 84 PHE A CA 1
ATOM 590 C C . PHE A 1 84 ? -12.040 4.991 17.460 1.00 88.19 84 PHE A C 1
ATOM 592 O O . PHE A 1 84 ? -11.361 4.072 17.888 1.00 88.19 84 PHE A O 1
ATOM 599 N N . GLU A 1 85 ? -13.046 5.523 18.156 1.00 83.56 85 GLU A N 1
ATOM 600 C CA . GLU A 1 85 ? -13.471 5.040 19.489 1.00 83.56 85 GLU A CA 1
ATOM 601 C C . GLU A 1 85 ? -14.789 4.236 19.440 1.00 83.56 85 GLU A C 1
ATOM 603 O O . GLU A 1 85 ? -15.169 3.585 20.405 1.00 83.56 85 GLU A O 1
ATOM 608 N N . GLY A 1 86 ? -15.511 4.285 18.313 1.00 80.62 86 GLY A N 1
ATOM 609 C CA . GLY A 1 86 ? -16.794 3.595 18.125 1.00 80.62 86 GLY A CA 1
ATOM 610 C C . GLY A 1 86 ? -16.674 2.191 17.519 1.00 80.62 86 GLY A C 1
ATOM 611 O O . GLY A 1 86 ? -15.593 1.645 17.367 1.00 80.62 86 GLY A O 1
ATOM 612 N N . SER A 1 87 ? -17.797 1.613 17.094 1.00 81.56 87 SER A N 1
ATOM 613 C CA . SER A 1 87 ? -17.844 0.262 16.510 1.00 81.56 87 SER A CA 1
ATOM 614 C C . SER A 1 87 ? -17.773 0.231 14.982 1.00 81.56 87 SER A C 1
ATOM 616 O O . SER A 1 87 ? -17.509 -0.817 14.405 1.00 81.56 87 SER A O 1
ATOM 618 N N . ASN A 1 88 ? -18.033 1.351 14.301 1.00 87.44 88 ASN A N 1
ATOM 619 C CA . ASN A 1 88 ? -18.230 1.380 12.846 1.00 87.44 88 ASN A CA 1
ATOM 620 C C . ASN A 1 88 ? -17.330 2.418 12.157 1.00 87.44 88 ASN A C 1
ATOM 622 O O . ASN A 1 88 ? -17.818 3.464 11.710 1.00 87.44 88 ASN A O 1
ATOM 626 N N . PRO A 1 89 ? -16.007 2.187 12.077 1.00 89.94 89 PRO A N 1
ATOM 627 C CA . PRO A 1 89 ? -15.124 3.071 11.335 1.00 89.94 89 PRO A CA 1
ATOM 628 C C . PRO A 1 89 ? -15.398 3.005 9.833 1.00 89.94 89 PRO A C 1
ATOM 630 O O . PRO A 1 89 ? -15.561 1.938 9.242 1.00 89.94 89 PRO A O 1
ATOM 633 N N . ARG A 1 90 ? -15.369 4.178 9.200 1.00 90.12 90 ARG A N 1
ATOM 634 C CA . ARG A 1 90 ? -15.449 4.326 7.748 1.00 90.12 90 ARG A CA 1
ATOM 635 C C . ARG A 1 90 ? -14.372 5.271 7.249 1.00 90.12 90 ARG A C 1
ATOM 637 O O . ARG A 1 90 ? -14.199 6.380 7.775 1.00 90.12 90 ARG A O 1
ATOM 644 N N . VAL A 1 91 ? -13.694 4.836 6.197 1.00 92.44 91 VAL A N 1
ATOM 645 C CA . VAL A 1 91 ? -12.726 5.622 5.437 1.00 92.44 91 VAL A CA 1
ATOM 646 C C . VAL A 1 91 ? -13.145 5.606 3.975 1.00 92.44 91 VAL A C 1
ATOM 648 O O . VAL A 1 91 ? -13.409 4.559 3.389 1.00 92.44 91 VAL A O 1
ATOM 651 N N . THR A 1 92 ? -13.226 6.784 3.369 1.00 91.81 92 THR A N 1
ATOM 652 C CA . THR A 1 92 ? -13.497 6.927 1.939 1.00 91.81 92 THR A CA 1
ATOM 653 C C . THR A 1 92 ? -12.337 7.663 1.311 1.00 91.81 92 THR A C 1
ATOM 655 O O . THR A 1 92 ? -12.020 8.777 1.719 1.00 91.81 92 THR A O 1
ATOM 658 N N . VAL A 1 93 ? -11.731 7.044 0.306 1.00 90.38 93 VAL A N 1
ATOM 659 C CA . VAL A 1 93 ? -10.634 7.637 -0.452 1.00 90.38 93 VAL A CA 1
ATOM 660 C C . VAL A 1 93 ? -11.121 7.910 -1.867 1.00 90.38 93 VAL A C 1
ATOM 662 O O . VAL A 1 93 ? -11.760 7.056 -2.487 1.00 90.38 93 VAL A O 1
ATOM 665 N N . LYS A 1 94 ? -10.848 9.114 -2.366 1.00 90.69 94 LYS A N 1
ATOM 666 C CA . LYS A 1 94 ? -11.185 9.564 -3.720 1.00 90.69 94 LYS A CA 1
ATOM 667 C C . LYS A 1 94 ? -9.940 10.155 -4.368 1.00 90.69 94 LYS A C 1
ATOM 669 O O . LYS A 1 94 ? -9.065 10.644 -3.664 1.00 90.69 94 LYS A O 1
ATOM 674 N N . ASP A 1 95 ? -9.873 10.061 -5.691 1.00 87.75 95 ASP A N 1
ATOM 675 C CA . ASP A 1 95 ? -8.809 10.645 -6.516 1.00 87.75 95 ASP A CA 1
ATOM 676 C C . ASP A 1 95 ? -7.378 10.256 -6.116 1.00 87.75 95 ASP A C 1
ATOM 678 O O . ASP A 1 95 ? -6.431 11.015 -6.296 1.00 87.75 95 ASP A O 1
ATOM 682 N N . VAL A 1 96 ? -7.189 9.019 -5.641 1.00 87.00 96 VAL A N 1
ATOM 683 C CA . VAL A 1 96 ? -5.844 8.482 -5.397 1.00 87.00 96 VAL A CA 1
ATOM 684 C C . VAL A 1 96 ? -5.150 8.248 -6.734 1.00 87.00 96 VAL A C 1
ATOM 686 O O . VAL A 1 96 ? -5.639 7.464 -7.559 1.00 87.00 96 VAL A O 1
ATOM 689 N N . HIS A 1 97 ? -4.009 8.899 -6.932 1.00 87.12 97 HIS A N 1
ATOM 690 C CA . HIS A 1 97 ? -3.151 8.716 -8.094 1.00 87.12 97 HIS A CA 1
ATOM 691 C C . HIS A 1 97 ? -1.909 7.918 -7.696 1.00 87.12 97 HIS A C 1
ATOM 693 O O . HIS A 1 97 ? -1.192 8.302 -6.777 1.00 87.12 97 HIS A O 1
ATOM 699 N N . ILE A 1 98 ? -1.673 6.800 -8.381 1.00 84.56 98 ILE A N 1
ATOM 700 C CA . ILE A 1 98 ? -0.507 5.942 -8.164 1.00 84.56 98 ILE A CA 1
ATOM 701 C C . ILE A 1 98 ? 0.259 5.900 -9.474 1.00 84.56 98 ILE A C 1
ATOM 703 O O . ILE A 1 98 ? -0.314 5.582 -10.516 1.00 84.56 98 ILE A O 1
ATOM 707 N N . LYS A 1 99 ? 1.546 6.225 -9.400 1.00 82.69 99 LYS A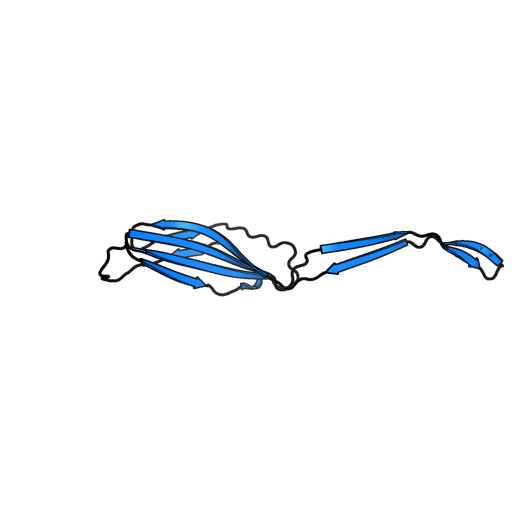 N 1
ATOM 708 C CA . LYS A 1 99 ? 2.476 6.137 -10.516 1.00 82.69 99 LYS A CA 1
ATOM 709 C C . LYS A 1 99 ? 3.470 5.022 -10.227 1.00 82.69 99 LYS A C 1
ATOM 711 O O . LYS A 1 99 ? 4.090 5.016 -9.167 1.00 82.69 99 LYS A O 1
ATOM 716 N N . VAL A 1 100 ? 3.594 4.089 -11.164 1.00 81.94 100 VAL A N 1
ATOM 717 C CA . VAL A 1 100 ? 4.551 2.985 -11.095 1.00 81.94 100 VAL A CA 1
ATOM 718 C C . VAL A 1 100 ? 5.607 3.232 -12.162 1.00 81.94 100 VAL A C 1
ATOM 720 O O . VAL A 1 100 ? 5.329 3.119 -13.353 1.00 81.94 100 VAL A O 1
ATOM 723 N N . ASP A 1 101 ? 6.802 3.622 -11.734 1.00 80.06 101 ASP A N 1
ATOM 724 C CA . ASP A 1 101 ? 7.941 3.857 -12.619 1.00 80.06 101 ASP A CA 1
ATOM 725 C C . ASP A 1 101 ? 8.867 2.637 -12.642 1.00 80.06 101 ASP A C 1
ATOM 727 O O . ASP A 1 101 ? 9.044 1.956 -11.634 1.00 80.06 101 ASP A O 1
ATOM 731 N N . GLY A 1 102 ? 9.470 2.359 -13.800 1.00 77.12 102 GLY A N 1
ATOM 732 C CA . GLY A 1 102 ? 10.484 1.306 -13.926 1.00 77.12 102 GLY A CA 1
ATOM 733 C C . GLY A 1 102 ? 9.947 -0.128 -13.871 1.00 77.12 102 GLY A C 1
ATOM 734 O O . GLY A 1 102 ? 10.743 -1.063 -13.809 1.00 77.12 102 GLY A O 1
ATOM 735 N N . CYS A 1 103 ? 8.626 -0.326 -13.916 1.00 84.75 103 CYS A N 1
ATOM 736 C CA . CYS A 1 103 ? 8.049 -1.659 -14.032 1.00 84.75 103 CYS A CA 1
ATOM 737 C C . CYS A 1 103 ? 7.977 -2.110 -15.494 1.00 84.75 103 CYS A C 1
ATOM 739 O O . CYS A 1 103 ? 7.472 -1.382 -16.348 1.00 84.75 103 CYS A O 1
ATOM 741 N N . VAL A 1 104 ? 8.483 -3.310 -15.780 1.00 79.69 104 VAL A N 1
ATOM 742 C CA . VAL A 1 104 ? 8.438 -3.933 -17.105 1.00 79.69 104 VAL A CA 1
ATOM 743 C C . VAL A 1 104 ? 7.491 -5.120 -17.090 1.00 79.69 104 VAL A C 1
ATOM 745 O O . VAL A 1 104 ? 7.672 -6.068 -16.328 1.00 79.69 104 VAL A O 1
ATOM 748 N N . GLY A 1 105 ? 6.509 -5.076 -17.987 1.00 79.88 105 GLY A N 1
ATOM 749 C CA . GLY A 1 105 ? 5.450 -6.075 -18.089 1.00 79.88 105 GLY A CA 1
ATOM 750 C C . GLY A 1 105 ? 4.176 -5.625 -17.383 1.00 79.88 105 GLY A C 1
ATOM 751 O O . GLY A 1 105 ? 3.871 -4.435 -17.347 1.00 79.88 105 GLY A O 1
ATOM 752 N N . GLU A 1 106 ? 3.426 -6.590 -1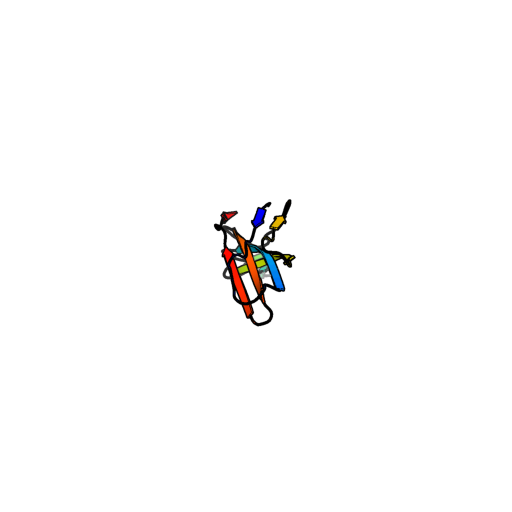6.855 1.00 81.38 106 GLU A N 1
ATOM 753 C CA . GLU A 1 106 ? 2.192 -6.320 -16.120 1.00 81.38 106 GLU A CA 1
ATOM 754 C C . GLU A 1 106 ? 2.502 -5.779 -14.721 1.00 81.38 106 GLU A C 1
ATOM 7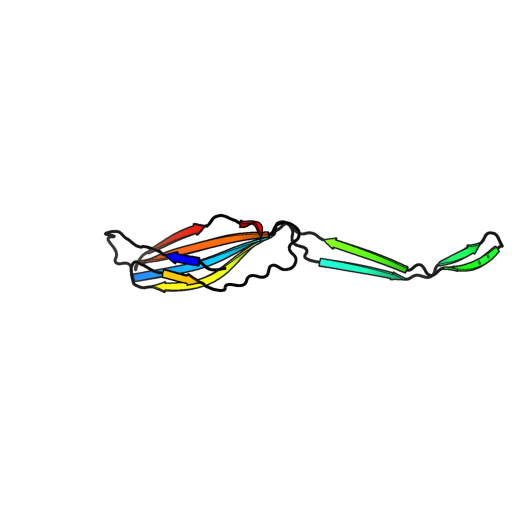56 O O . GLU A 1 106 ? 3.351 -6.315 -13.995 1.00 81.38 106 GLU A O 1
ATOM 761 N N . SER A 1 107 ? 1.793 -4.719 -14.336 1.00 88.25 107 SER A N 1
ATOM 762 C CA . SER A 1 107 ? 1.811 -4.210 -12.971 1.00 88.25 107 SER A CA 1
ATOM 763 C C . SER A 1 107 ? 0.548 -4.651 -12.239 1.00 88.25 107 SER A C 1
ATOM 765 O O . SER A 1 107 ? -0.525 -4.763 -12.824 1.00 88.25 107 SER A O 1
ATOM 767 N N . PHE A 1 108 ? 0.671 -4.955 -10.951 1.00 89.00 108 PHE A N 1
ATOM 768 C CA . PHE A 1 108 ? -0.419 -5.479 -10.137 1.00 89.00 108 PHE A CA 1
ATOM 769 C C . PHE A 1 108 ? -0.786 -4.488 -9.052 1.00 89.00 108 PHE A C 1
ATOM 771 O O . PHE A 1 108 ? 0.069 -3.996 -8.322 1.00 89.00 108 PHE A O 1
ATOM 778 N N . LEU A 1 109 ? -2.079 -4.250 -8.891 1.00 90.69 109 LEU A N 1
ATOM 779 C CA . LEU A 1 109 ? -2.602 -3.381 -7.858 1.00 90.69 109 LEU A CA 1
ATOM 780 C C . LEU A 1 109 ? -3.651 -4.115 -7.034 1.00 90.69 109 LEU A C 1
ATOM 782 O O . LEU A 1 109 ? -4.619 -4.662 -7.564 1.00 90.69 109 LEU A O 1
ATOM 786 N N . ARG A 1 110 ? -3.464 -4.121 -5.717 1.00 91.69 110 ARG A N 1
ATOM 787 C CA . ARG A 1 110 ? -4.359 -4.783 -4.767 1.00 91.69 110 ARG A CA 1
ATOM 788 C C . ARG A 1 110 ? -4.686 -3.830 -3.630 1.00 91.69 110 ARG A C 1
ATOM 790 O O . ARG A 1 110 ? -3.797 -3.381 -2.922 1.00 91.69 110 ARG A O 1
ATOM 797 N N . SER A 1 111 ? -5.961 -3.527 -3.428 1.00 92.56 111 SER A N 1
ATOM 798 C CA . SER A 1 111 ? -6.405 -2.768 -2.253 1.00 92.56 111 SER A CA 1
ATOM 799 C C . SER A 1 111 ? -6.301 -3.622 -0.993 1.00 92.56 111 SER A C 1
ATOM 801 O O . SER A 1 111 ? -6.635 -4.808 -1.040 1.00 92.56 111 SER A O 1
ATOM 803 N N . TYR A 1 112 ? -5.934 -3.020 0.131 1.00 94.00 112 TYR A N 1
ATOM 804 C CA . TYR A 1 112 ? -5.995 -3.672 1.434 1.00 94.00 112 TYR A CA 1
ATOM 805 C C . TYR A 1 112 ? -6.616 -2.748 2.484 1.00 94.00 112 TYR A C 1
ATOM 807 O O . TYR A 1 112 ? -6.587 -1.521 2.350 1.00 94.00 112 TYR A O 1
ATOM 815 N N . ALA A 1 113 ? -7.181 -3.355 3.521 1.00 94.25 113 ALA A N 1
ATOM 816 C CA . ALA A 1 113 ? -7.634 -2.673 4.721 1.00 94.25 113 ALA A CA 1
ATOM 817 C C . ALA A 1 113 ? -7.265 -3.505 5.946 1.00 94.25 113 ALA A C 1
ATOM 819 O O . ALA A 1 113 ? -7.507 -4.709 5.958 1.00 94.25 113 ALA A O 1
ATOM 820 N N . VAL A 1 114 ? -6.691 -2.877 6.963 1.00 95.19 114 VAL A N 1
ATOM 821 C CA . VAL A 1 114 ? -6.394 -3.504 8.249 1.00 95.19 114 VAL A CA 1
ATOM 822 C C . VAL A 1 114 ? -7.225 -2.805 9.309 1.00 95.19 114 VAL A C 1
ATOM 824 O O . VAL A 1 114 ? -7.082 -1.606 9.537 1.00 95.19 114 VAL A O 1
ATOM 827 N N . LEU A 1 115 ? -8.127 -3.558 9.926 1.00 93.06 115 LEU A N 1
ATOM 828 C CA . LEU A 1 115 ? -8.885 -3.125 11.084 1.00 93.06 115 LEU A CA 1
ATOM 829 C C . LEU A 1 115 ? -8.201 -3.680 12.328 1.00 93.06 115 LEU A C 1
ATOM 831 O O . LEU A 1 115 ? -8.163 -4.892 12.522 1.00 93.06 115 LEU A O 1
ATOM 835 N N . THR A 1 116 ? -7.703 -2.787 13.167 1.00 92.44 116 THR A N 1
ATOM 836 C CA . THR A 1 116 ? -7.220 -3.106 14.506 1.00 92.44 116 THR A CA 1
ATOM 837 C C . THR A 1 116 ? -8.251 -2.614 15.506 1.00 92.44 116 THR A C 1
ATOM 839 O O . THR A 1 116 ? -8.574 -1.429 15.508 1.00 92.44 116 THR A O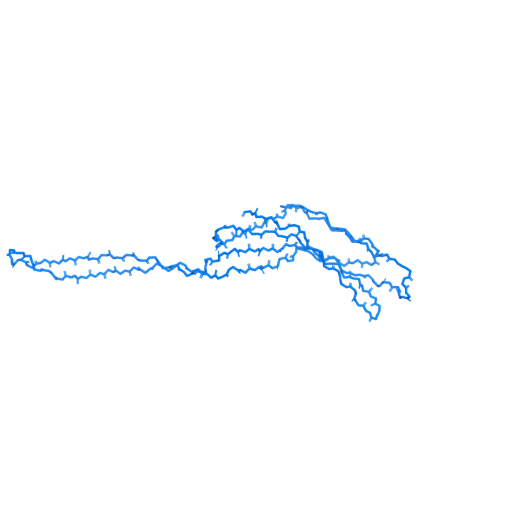 1
ATOM 842 N N . SER A 1 117 ? -8.772 -3.507 16.335 1.00 88.81 117 SER A N 1
ATOM 843 C CA . SER A 1 117 ? -9.603 -3.189 17.492 1.00 88.81 117 SER A CA 1
ATOM 844 C C . SER A 1 117 ? -8.752 -3.323 18.744 1.00 88.81 117 SER A C 1
ATOM 846 O O . SER A 1 117 ? -8.099 -4.343 18.927 1.00 88.81 117 SER A O 1
ATOM 848 N N . SER A 1 118 ? -8.785 -2.321 19.610 1.00 87.81 118 SER A N 1
ATOM 849 C CA . SER A 1 118 ? -7.999 -2.277 20.837 1.00 87.81 118 SER A CA 1
ATOM 850 C C . SER A 1 118 ? -8.908 -2.345 22.061 1.00 87.81 118 SER A C 1
ATOM 852 O O . SER A 1 118 ? -10.020 -1.808 22.094 1.00 87.81 118 SER A O 1
ATOM 854 N N . THR A 1 119 ? -8.418 -3.029 23.084 1.00 85.25 119 THR A N 1
ATOM 855 C CA . THR A 1 119 ? -8.970 -3.074 24.441 1.00 85.25 119 THR A CA 1
ATOM 856 C C . THR A 1 119 ? -7.850 -2.733 25.424 1.00 85.25 119 THR A C 1
ATOM 858 O O . THR A 1 119 ? -6.689 -2.637 25.034 1.00 85.25 119 THR A O 1
ATOM 861 N N . ASP A 1 120 ? -8.155 -2.597 26.713 1.00 82.12 120 ASP A N 1
ATOM 862 C CA . ASP A 1 120 ? -7.125 -2.317 27.729 1.00 82.12 120 ASP A CA 1
ATOM 863 C C . ASP A 1 120 ? -6.064 -3.429 27.861 1.00 82.12 120 ASP A C 1
ATOM 865 O O . ASP A 1 120 ? -4.998 -3.203 28.434 1.00 82.12 120 ASP A O 1
ATOM 869 N N . ALA A 1 121 ? -6.350 -4.636 27.359 1.00 81.50 121 ALA A N 1
ATOM 870 C CA . ALA A 1 121 ? -5.507 -5.816 27.546 1.00 81.50 121 ALA A CA 1
ATOM 871 C C . ALA A 1 121 ? -5.049 -6.495 26.243 1.00 81.50 121 ALA A C 1
ATOM 873 O O . ALA A 1 121 ? -4.155 -7.340 26.298 1.00 81.50 121 ALA A O 1
ATOM 874 N N . ALA A 1 122 ? -5.660 -6.183 25.096 1.00 83.31 122 ALA A N 1
ATOM 875 C CA . ALA A 1 122 ? -5.411 -6.882 23.836 1.00 83.31 122 ALA A CA 1
ATOM 876 C C . ALA A 1 122 ? -5.750 -6.037 22.600 1.00 83.31 122 ALA A C 1
ATOM 878 O O . ALA A 1 122 ? -6.682 -5.229 22.636 1.00 83.31 122 ALA A O 1
ATOM 879 N N . ASP A 1 123 ? -5.039 -6.321 21.507 1.00 88.06 123 ASP A N 1
ATOM 880 C CA . ASP A 1 123 ? -5.303 -5.806 20.165 1.00 88.06 123 ASP A CA 1
ATOM 881 C C . ASP A 1 123 ? -5.709 -6.954 19.230 1.00 88.06 123 ASP A C 1
ATOM 883 O O . ASP A 1 123 ? -4.952 -7.906 19.027 1.00 88.06 123 ASP A O 1
ATOM 887 N N . ASP A 1 124 ? -6.888 -6.839 18.626 1.00 88.62 124 ASP A N 1
ATOM 888 C CA . ASP A 1 124 ? -7.405 -7.753 17.612 1.00 88.62 124 ASP A CA 1
ATOM 889 C C . ASP A 1 124 ? -7.209 -7.145 16.222 1.00 88.62 124 ASP A C 1
ATOM 891 O O . ASP A 1 124 ? -7.720 -6.064 15.928 1.00 88.62 124 ASP A O 1
ATOM 895 N N . ILE A 1 125 ? -6.490 -7.844 15.342 1.00 92.06 125 ILE A N 1
ATOM 896 C CA . ILE A 1 125 ? -6.125 -7.336 14.013 1.00 92.06 125 ILE A CA 1
ATOM 897 C C . ILE A 1 125 ? -6.753 -8.210 12.929 1.00 92.06 125 ILE A C 1
ATOM 899 O O . ILE A 1 125 ? -6.509 -9.415 12.862 1.00 92.06 125 ILE A O 1
ATOM 903 N N . VAL A 1 126 ? -7.513 -7.591 12.026 1.00 92.25 126 VAL A N 1
ATOM 904 C CA . VAL A 1 126 ? -8.093 -8.234 10.844 1.00 92.25 126 VAL A CA 1
ATOM 905 C C . VAL A 1 126 ? -7.625 -7.503 9.594 1.00 92.25 126 VAL A C 1
ATOM 907 O O . VAL A 1 126 ? -7.952 -6.338 9.378 1.00 92.25 126 VAL A O 1
ATOM 910 N N . ALA A 1 127 ? -6.885 -8.205 8.739 1.00 94.06 127 ALA A N 1
ATOM 911 C CA . ALA A 1 127 ? -6.461 -7.698 7.441 1.00 94.06 127 ALA A CA 1
ATOM 912 C C . ALA A 1 127 ? -7.335 -8.282 6.323 1.00 94.06 127 ALA A C 1
ATOM 914 O O . ALA A 1 127 ? -7.473 -9.499 6.192 1.00 94.06 127 ALA A O 1
ATOM 915 N N . TYR A 1 128 ? -7.898 -7.410 5.494 1.00 93.19 128 TYR A N 1
ATOM 916 C CA . TYR A 1 128 ? -8.646 -7.762 4.298 1.00 93.19 128 TYR A CA 1
ATOM 917 C C . TYR A 1 128 ? -7.891 -7.319 3.049 1.00 93.19 128 TYR A C 1
ATOM 919 O O . TYR A 1 128 ? -7.468 -6.168 2.927 1.00 93.19 128 TYR A O 1
ATOM 927 N N . TYR A 1 129 ? -7.779 -8.231 2.089 1.00 93.25 129 TYR A N 1
ATOM 928 C CA . TYR A 1 129 ? -7.114 -7.998 0.816 1.00 93.25 129 TYR A CA 1
ATOM 929 C C . TYR A 1 129 ? -8.121 -8.159 -0.318 1.00 93.25 129 TYR A C 1
ATOM 931 O O . TYR A 1 129 ? -8.793 -9.181 -0.437 1.00 93.25 129 TYR A O 1
ATOM 939 N N . GLY A 1 130 ? -8.233 -7.128 -1.152 1.00 89.88 130 GLY A N 1
ATOM 940 C CA . GLY A 1 130 ? -9.103 -7.138 -2.319 1.00 89.88 130 GLY A CA 1
ATOM 941 C C . GLY A 1 130 ? -8.557 -7.993 -3.463 1.00 89.88 130 GLY A C 1
ATOM 942 O O . GLY A 1 130 ? -7.446 -8.524 -3.419 1.00 89.88 130 GLY A O 1
ATOM 943 N N . VAL A 1 131 ? -9.342 -8.083 -4.535 1.00 91.00 131 VAL A N 1
ATOM 944 C CA . VAL A 1 131 ? -8.914 -8.745 -5.772 1.00 91.00 131 VAL A CA 1
ATOM 945 C C . VAL A 1 131 ? -7.762 -7.958 -6.395 1.00 91.00 131 VAL A C 1
ATOM 947 O O . VAL A 1 131 ? -7.855 -6.741 -6.566 1.00 91.00 131 VAL A O 1
ATOM 950 N N . THR A 1 132 ? -6.687 -8.658 -6.753 1.00 90.25 132 THR A N 1
ATOM 951 C CA . THR A 1 132 ? -5.590 -8.065 -7.521 1.00 90.25 132 THR A CA 1
ATOM 952 C C . THR A 1 132 ? -6.065 -7.729 -8.927 1.00 90.25 132 THR A C 1
ATOM 954 O O . THR A 1 132 ? -6.636 -8.580 -9.607 1.00 90.25 132 THR A O 1
ATOM 957 N N . LYS A 1 133 ? -5.791 -6.510 -9.384 1.00 87.38 133 LYS A N 1
ATOM 958 C CA . LYS A 1 133 ? -6.010 -6.092 -10.768 1.00 87.38 133 LYS A CA 1
ATOM 959 C C . LYS A 1 133 ? -4.669 -5.882 -11.455 1.00 87.38 133 LYS A C 1
ATOM 961 O O . LYS A 1 133 ? -3.812 -5.208 -10.891 1.00 87.38 133 LYS A O 1
ATOM 966 N N . ALA A 1 134 ? -4.509 -6.456 -12.643 1.00 84.00 134 ALA A N 1
ATOM 967 C CA . ALA A 1 134 ? -3.426 -6.082 -13.543 1.00 84.00 134 ALA A CA 1
ATOM 968 C C . ALA A 1 134 ? -3.764 -4.728 -14.190 1.00 84.00 134 ALA A C 1
ATOM 970 O O . ALA A 1 134 ? -4.924 -4.510 -14.564 1.00 84.00 134 ALA A O 1
ATOM 971 N N . VAL A 1 135 ? -2.787 -3.824 -14.261 1.00 77.62 135 VAL A N 1
ATOM 972 C CA . VAL A 1 135 ? -2.891 -2.487 -14.869 1.00 77.62 135 VAL A CA 1
ATOM 973 C C . VAL A 1 135 ? -1.708 -2.192 -15.776 1.00 77.62 135 VAL A C 1
ATOM 975 O O . VAL A 1 135 ? -0.604 -2.737 -15.521 1.00 77.62 135 VAL A O 1
#

Secondary structure (DSSP, 8-state):
--EEEE----S--SS-EEEEEEEEEEEEEEEEEEEEEEEEEEE--EEEE-TT--EEEE--EEEEEEEEEEE--EEEEEEEEEEESSS--EEEE-S------SEEEEEEEEEEEEEEEEESS-EEEEEEE---EE-